Protein AF-G5BU47-F1 (afdb_monomer_lite)

Secondary structure (DSSP, 8-state):
--------------HHHHHHHHHSPPP-----PPP-----------SSHHHHHHHHHHHHHHHHS-GGG----------

InterPro domains:
  IPR002804 Archease [PTHR12682] (1-77)
  IPR023572 Archease domain [PF01951] (31-77)
  IPR036820 Archease domain superfamily [G3DSA:3.55.10.10] (27-79)
  IPR036820 Archease domain superfamily [SSF69819] (29-77)

Organism: Heterocephalus glaber (NCBI:txid10181)

pLDDT: mean 90.14, std 14.57, range [34.91, 98.62]

Radius of gyration: 23.35 Å; chains: 1; bounding box: 44×28×57 Å

Structure (mmCIF, N/CA/C/O backbone):
data_AF-G5BU47-F1
#
_entry.id   AF-G5BU47-F1
#
loop_
_atom_site.group_PDB
_atom_site.id
_atom_site.type_symbol
_atom_site.label_atom_id
_atom_site.label_alt_id
_atom_site.label_comp_id
_atom_site.label_asym_id
_atom_site.label_entity_id
_atom_site.label_seq_id
_atom_site.pdbx_PDB_ins_code
_atom_site.Cartn_x
_atom_site.Cartn_y
_atom_site.Cartn_z
_atom_site.occupancy
_atom_site.B_iso_or_equiv
_atom_site.auth_seq_id
_atom_site.auth_comp_id
_atom_site.auth_asym_id
_atom_site.auth_atom_id
_atom_site.pdbx_PDB_model_num
ATOM 1 N N . MET A 1 1 ? -12.364 17.002 -28.390 1.00 34.91 1 MET A N 1
ATOM 2 C CA . MET A 1 1 ? -11.720 15.780 -28.908 1.00 34.91 1 MET A CA 1
ATOM 3 C C . MET A 1 1 ? -10.476 15.582 -28.069 1.00 34.91 1 MET A C 1
ATOM 5 O O . MET A 1 1 ? -9.556 16.380 -28.191 1.00 34.91 1 MET A O 1
ATOM 9 N N . VAL A 1 2 ? -10.525 14.667 -27.100 1.00 41.66 2 VAL A N 1
ATOM 10 C CA . VAL A 1 2 ? -9.366 14.369 -26.252 1.00 41.66 2 VAL A CA 1
ATOM 11 C C . VAL A 1 2 ? -8.427 13.541 -27.112 1.00 41.66 2 VAL A C 1
ATOM 13 O O . VAL A 1 2 ? -8.819 12.510 -27.642 1.00 41.66 2 VAL A O 1
ATOM 16 N N . GLN A 1 3 ? -7.237 14.071 -27.348 1.00 41.22 3 GLN A N 1
ATOM 17 C CA . GLN A 1 3 ? -6.190 13.398 -28.092 1.00 41.22 3 GLN A CA 1
ATOM 18 C C . GLN A 1 3 ? -5.708 12.248 -27.204 1.00 41.22 3 GLN A C 1
ATOM 20 O O . GLN A 1 3 ? -5.067 12.501 -26.184 1.00 41.22 3 GLN A O 1
ATOM 25 N N . GLU A 1 4 ? -6.111 11.016 -27.525 1.00 44.91 4 GLU A N 1
ATOM 26 C CA . GLU A 1 4 ? -5.625 9.806 -26.861 1.00 44.91 4 GLU A CA 1
ATOM 27 C C . GLU A 1 4 ? -4.100 9.801 -26.987 1.00 44.91 4 GLU A C 1
ATOM 29 O O . GLU A 1 4 ? -3.544 9.649 -28.075 1.00 44.91 4 GLU A O 1
ATOM 34 N N . LYS A 1 5 ? -3.410 10.094 -25.881 1.00 51.94 5 LYS A N 1
ATOM 35 C CA . LYS A 1 5 ? -1.977 9.835 -25.781 1.00 51.94 5 LYS A CA 1
ATOM 36 C C . LYS A 1 5 ? -1.826 8.330 -25.944 1.00 51.94 5 LYS A C 1
ATOM 38 O O . LYS A 1 5 ? -2.429 7.595 -25.171 1.00 51.94 5 LYS A O 1
ATOM 43 N N . GLU A 1 6 ? -1.049 7.897 -26.933 1.00 57.25 6 GLU A N 1
ATOM 44 C CA . GLU A 1 6 ? -0.607 6.508 -27.029 1.00 57.25 6 GLU A CA 1
ATOM 45 C C . GLU A 1 6 ? -0.125 6.064 -25.638 1.00 57.25 6 GLU A C 1
ATOM 47 O O . GLU A 1 6 ? 0.667 6.774 -25.008 1.00 57.25 6 GLU A O 1
ATOM 52 N N . ASP A 1 7 ? -0.642 4.938 -25.142 1.00 61.56 7 ASP A N 1
ATOM 53 C CA . ASP A 1 7 ? -0.333 4.367 -23.826 1.00 61.56 7 ASP A CA 1
ATOM 54 C C . ASP A 1 7 ? 1.086 3.764 -23.807 1.00 61.56 7 ASP A C 1
ATOM 56 O O . ASP A 1 7 ? 1.331 2.563 -23.671 1.00 61.56 7 ASP A O 1
ATOM 60 N N . VAL A 1 8 ? 2.067 4.631 -24.051 1.00 75.94 8 VAL A N 1
ATOM 61 C CA . VAL A 1 8 ? 3.484 4.301 -24.108 1.00 75.94 8 VAL A CA 1
ATOM 62 C C . VAL A 1 8 ? 4.046 4.467 -22.705 1.00 75.94 8 VAL A C 1
ATOM 64 O O . VAL A 1 8 ? 4.231 5.584 -22.220 1.00 75.94 8 VAL A O 1
ATOM 67 N N . ARG A 1 9 ? 4.365 3.345 -22.050 1.00 82.75 9 ARG A N 1
ATOM 68 C CA . ARG A 1 9 ? 5.138 3.370 -20.801 1.00 82.75 9 ARG A CA 1
ATOM 69 C C . ARG A 1 9 ? 6.519 3.964 -21.057 1.00 82.75 9 ARG A C 1
ATOM 71 O O . ARG A 1 9 ? 7.340 3.365 -21.755 1.00 82.75 9 ARG A O 1
ATOM 78 N N . ASP A 1 10 ? 6.765 5.121 -20.456 1.00 85.69 10 ASP A N 1
ATOM 79 C CA . ASP A 1 10 ? 8.072 5.763 -20.442 1.00 85.69 10 ASP A CA 1
ATOM 80 C C . ASP A 1 10 ? 8.873 5.315 -19.217 1.00 85.69 10 ASP A C 1
ATOM 82 O O . ASP A 1 10 ? 8.357 5.225 -18.101 1.00 85.69 10 ASP A O 1
ATOM 86 N N . TYR A 1 11 ? 10.146 5.013 -19.439 1.00 90.81 11 TYR A N 1
ATOM 87 C CA . TYR A 1 11 ? 11.058 4.544 -18.406 1.00 90.81 11 TYR A CA 1
ATOM 88 C C . TYR A 1 11 ? 12.126 5.607 -18.188 1.00 90.81 11 TYR A C 1
ATOM 90 O O . TYR A 1 11 ? 12.673 6.151 -19.146 1.00 90.81 11 TYR A O 1
ATOM 98 N N . ASN A 1 12 ? 12.489 5.859 -16.929 1.00 94.75 12 ASN A N 1
ATOM 99 C CA . ASN A 1 12 ? 13.586 6.768 -16.614 1.00 94.75 12 ASN A CA 1
ATOM 100 C C . ASN A 1 12 ? 14.941 6.119 -16.964 1.00 94.75 12 ASN A C 1
ATOM 102 O O . ASN A 1 12 ? 15.560 5.460 -16.127 1.00 94.75 12 ASN A O 1
ATOM 106 N N . LEU A 1 13 ? 15.359 6.251 -18.226 1.00 95.88 13 LEU A N 1
ATOM 107 C CA . LEU A 1 13 ? 16.595 5.670 -18.754 1.00 95.88 13 LEU A CA 1
ATOM 108 C C . LEU A 1 13 ? 17.818 6.526 -18.411 1.00 95.88 13 LEU A C 1
ATOM 110 O O . LEU A 1 13 ? 17.790 7.752 -18.550 1.00 95.88 13 LEU A O 1
ATOM 114 N N . THR A 1 14 ? 18.930 5.871 -18.078 1.00 97.31 14 THR A N 1
ATOM 115 C CA . THR A 1 14 ? 20.246 6.522 -18.005 1.00 97.31 14 THR A CA 1
ATOM 116 C C . THR A 1 14 ? 20.755 6.904 -19.398 1.00 97.31 14 THR A C 1
ATOM 118 O O . THR A 1 14 ? 20.282 6.394 -20.417 1.00 97.31 14 THR A O 1
ATOM 121 N N . GLU A 1 15 ? 21.761 7.778 -19.462 1.00 96.94 15 GLU A N 1
ATOM 122 C CA . GLU A 1 15 ? 22.359 8.194 -20.739 1.00 96.94 15 GLU A CA 1
ATOM 123 C C . GLU A 1 15 ? 22.957 7.014 -21.522 1.00 96.94 15 GLU A C 1
ATOM 125 O O . GLU A 1 15 ? 22.719 6.884 -22.724 1.00 96.94 15 GLU A O 1
ATOM 130 N N . ASP A 1 16 ? 23.624 6.080 -20.838 1.00 97.50 16 ASP A N 1
ATOM 131 C CA . ASP A 1 16 ? 24.154 4.865 -21.467 1.00 97.50 16 ASP A CA 1
ATOM 132 C C . ASP A 1 16 ? 23.034 3.986 -22.046 1.00 97.50 16 ASP A C 1
ATOM 134 O O . ASP A 1 16 ? 23.157 3.450 -23.150 1.00 97.50 16 ASP A O 1
ATOM 138 N N . GLN A 1 17 ? 21.900 3.866 -21.346 1.00 96.12 17 GLN A N 1
ATOM 139 C CA . GLN A 1 17 ? 20.743 3.101 -21.822 1.00 96.12 17 GLN A CA 1
ATOM 140 C C . GLN A 1 17 ? 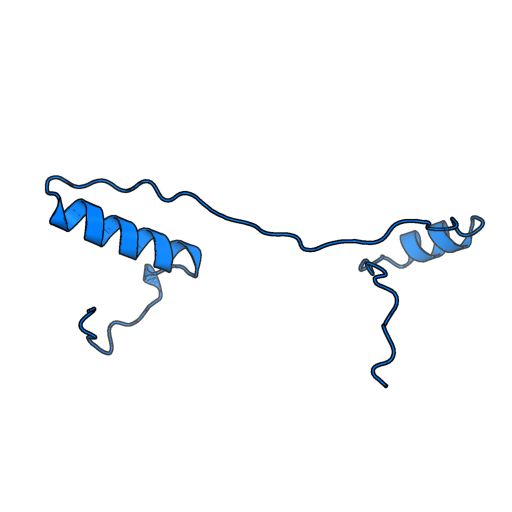20.077 3.762 -23.033 1.00 96.12 17 GLN A C 1
ATOM 142 O O . GLN A 1 17 ? 19.687 3.063 -23.973 1.00 96.12 17 GLN A O 1
ATOM 147 N N . LYS A 1 18 ? 19.988 5.098 -23.057 1.00 95.44 18 LYS A N 1
ATOM 148 C CA . LYS A 1 18 ? 19.520 5.850 -24.233 1.00 95.44 18 LYS A CA 1
ATOM 149 C C . LYS A 1 18 ? 20.445 5.621 -25.430 1.00 95.44 18 LYS A C 1
ATOM 151 O 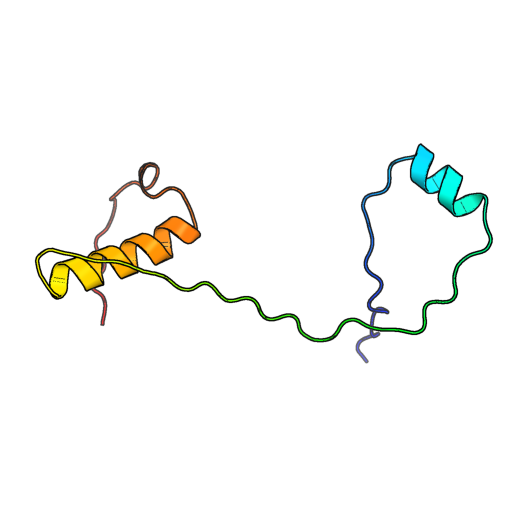O . LYS A 1 18 ? 19.956 5.338 -26.525 1.00 95.44 18 LYS A O 1
ATOM 156 N N . ALA A 1 19 ? 21.763 5.659 -25.219 1.00 96.12 19 ALA A N 1
ATOM 157 C CA . ALA A 1 19 ? 22.756 5.405 -26.263 1.00 96.12 19 ALA A CA 1
ATOM 158 C C . ALA A 1 19 ? 22.681 3.967 -26.807 1.00 96.12 19 ALA A C 1
ATOM 160 O O . ALA A 1 19 ? 22.805 3.749 -28.015 1.00 96.12 19 ALA A O 1
ATOM 161 N N . ILE A 1 20 ? 22.430 2.981 -25.940 1.00 95.88 20 ILE A N 1
ATOM 162 C CA . ILE A 1 20 ? 22.192 1.590 -26.351 1.00 95.88 20 ILE A CA 1
ATOM 163 C C . ILE A 1 20 ? 20.898 1.482 -27.161 1.00 95.88 20 ILE A C 1
ATOM 165 O O . ILE A 1 20 ? 20.915 0.890 -28.238 1.00 95.88 20 ILE A O 1
ATOM 169 N N . LYS A 1 21 ? 19.792 2.074 -26.691 1.00 92.62 21 LYS A N 1
ATOM 170 C CA . LYS A 1 21 ? 18.499 2.047 -27.395 1.00 92.62 21 LYS A CA 1
ATOM 171 C C . LYS A 1 21 ? 18.604 2.663 -28.793 1.00 92.62 21 LYS A C 1
ATOM 173 O O . LYS A 1 21 ? 18.049 2.109 -29.733 1.00 92.62 21 LYS A O 1
ATOM 178 N N . ALA A 1 22 ? 19.359 3.753 -28.943 1.00 94.19 22 ALA A N 1
ATOM 179 C CA . ALA A 1 22 ? 19.583 4.423 -30.226 1.00 94.19 22 ALA A CA 1
ATOM 180 C C . ALA A 1 22 ? 20.488 3.639 -31.197 1.00 94.19 22 ALA A C 1
ATOM 182 O O . ALA A 1 22 ? 20.466 3.895 -32.399 1.00 94.19 22 ALA A O 1
ATOM 183 N N . ARG A 1 23 ? 21.288 2.687 -30.698 1.00 96.62 23 ARG A N 1
ATOM 184 C CA . ARG A 1 23 ? 22.190 1.872 -31.528 1.00 96.62 23 ARG A CA 1
ATOM 185 C C . ARG A 1 23 ? 21.441 0.869 -32.409 1.00 96.62 23 ARG A C 1
ATOM 187 O O . ARG A 1 23 ? 21.989 0.427 -33.416 1.00 96.62 23 ARG A O 1
ATOM 194 N N . TYR A 1 24 ? 20.223 0.491 -32.031 1.00 94.44 24 TYR A N 1
ATOM 195 C CA . TYR A 1 24 ? 19.454 -0.551 -32.703 1.00 94.44 24 TYR A CA 1
ATOM 196 C C . TYR A 1 24 ? 18.177 0.013 -33.336 1.00 94.44 24 TYR A C 1
ATOM 198 O O . TYR A 1 24 ? 17.648 1.017 -32.858 1.00 94.44 24 TYR A O 1
ATOM 206 N N . PRO A 1 25 ? 17.652 -0.625 -34.400 1.00 95.44 25 PRO A N 1
ATOM 207 C CA . PRO A 1 25 ? 16.362 -0.250 -34.964 1.00 95.44 25 PRO A CA 1
ATOM 208 C C . PRO A 1 25 ? 15.247 -0.292 -33.905 1.00 95.44 25 PRO A C 1
ATOM 210 O O . PRO A 1 25 ? 15.241 -1.200 -33.066 1.00 95.44 25 PRO A O 1
ATOM 213 N N . PRO A 1 26 ? 14.289 0.651 -33.941 1.00 91.62 26 PRO A N 1
ATOM 214 C CA . PRO A 1 26 ? 13.189 0.668 -32.989 1.00 91.62 26 PRO A CA 1
ATOM 215 C C . PRO A 1 26 ? 12.289 -0.559 -33.171 1.00 91.62 26 PRO A C 1
ATOM 217 O O . PRO A 1 26 ? 11.990 -0.979 -34.290 1.00 91.62 26 PRO A O 1
ATOM 220 N N . VAL A 1 27 ? 11.834 -1.123 -32.052 1.00 90.62 27 VAL A N 1
ATOM 221 C CA . VAL A 1 27 ? 10.865 -2.223 -32.043 1.00 90.62 27 VAL A CA 1
ATOM 222 C C . VAL A 1 27 ? 9.471 -1.662 -32.317 1.00 90.62 27 VAL A C 1
ATOM 224 O O . VAL A 1 27 ? 9.047 -0.713 -31.663 1.00 90.62 27 VAL A O 1
ATOM 227 N N . ILE A 1 28 ? 8.740 -2.269 -33.255 1.00 90.69 28 ILE A N 1
ATOM 228 C CA . ILE A 1 28 ? 7.328 -1.946 -33.495 1.00 90.69 28 ILE A CA 1
ATOM 229 C C . ILE A 1 28 ? 6.498 -2.577 -32.371 1.00 90.69 28 ILE A C 1
ATOM 231 O O . ILE A 1 28 ? 6.365 -3.800 -32.312 1.00 90.69 28 ILE A O 1
ATOM 235 N N . GLN A 1 29 ? 5.943 -1.753 -31.485 1.00 88.62 29 GLN A N 1
ATOM 236 C CA . GLN A 1 29 ? 5.060 -2.201 -30.407 1.00 88.62 29 GLN A CA 1
ATOM 237 C C . GLN A 1 29 ? 3.631 -2.378 -30.944 1.00 88.62 29 GLN A C 1
ATOM 239 O O . GLN A 1 29 ? 3.088 -1.483 -31.585 1.00 88.62 29 GLN A O 1
ATOM 244 N N . LYS A 1 30 ? 3.042 -3.560 -30.728 1.00 91.06 30 LYS A N 1
ATOM 245 C CA . LYS A 1 30 ? 1.667 -3.919 -31.134 1.00 91.06 30 LYS A CA 1
ATOM 246 C C . LYS A 1 30 ? 0.883 -4.483 -29.945 1.00 91.06 30 LYS A C 1
ATOM 248 O O . LYS A 1 30 ? 0.359 -5.592 -30.013 1.00 91.06 30 LYS A O 1
ATOM 253 N N . TYR A 1 31 ? 0.904 -3.758 -28.836 1.00 86.81 31 TYR A N 1
ATOM 254 C CA . TYR A 1 31 ? 0.195 -4.084 -27.602 1.00 86.81 31 TYR A CA 1
ATOM 255 C C . TYR A 1 31 ? -0.118 -2.786 -26.845 1.00 86.81 31 TYR A C 1
ATOM 257 O O . TYR A 1 31 ? 0.548 -1.777 -27.070 1.00 86.81 31 TYR A O 1
ATOM 265 N N . GLU A 1 32 ? -1.095 -2.839 -25.945 1.00 89.25 32 GLU A N 1
ATOM 266 C CA . GLU A 1 32 ? -1.522 -1.738 -25.069 1.00 89.25 32 GLU A CA 1
ATOM 267 C C . GLU A 1 32 ? -1.685 -2.246 -23.629 1.00 89.25 32 GLU A C 1
ATOM 269 O O . GLU A 1 32 ? -1.803 -3.463 -23.421 1.00 89.25 32 GLU A O 1
ATOM 274 N N . TYR A 1 33 ? -1.662 -1.351 -22.634 1.00 86.94 33 TYR A N 1
ATOM 275 C CA . TYR A 1 33 ? -1.976 -1.726 -21.259 1.00 86.94 33 TYR A CA 1
ATOM 276 C C . TYR A 1 33 ? -3.448 -1.434 -20.976 1.00 86.94 33 TYR A C 1
ATOM 278 O O . TYR A 1 33 ? -3.958 -0.348 -21.215 1.00 86.94 33 TYR A O 1
ATOM 286 N N . LEU A 1 34 ? -4.136 -2.442 -20.453 1.00 90.00 34 LEU A N 1
ATOM 287 C CA . LEU A 1 34 ? -5.498 -2.302 -19.952 1.00 90.00 34 LEU A CA 1
ATOM 288 C C . LEU A 1 34 ? -5.464 -2.088 -18.435 1.00 90.00 34 LEU A C 1
ATOM 290 O O . LEU A 1 34 ? -4.402 -2.191 -17.810 1.00 90.00 34 LEU A O 1
ATOM 294 N N . ASP A 1 35 ? -6.629 -1.812 -17.853 1.00 90.50 35 ASP A N 1
ATOM 295 C CA . ASP A 1 35 ? -6.782 -1.516 -16.429 1.00 90.50 35 ASP A CA 1
ATOM 296 C C . ASP A 1 35 ? -6.059 -2.532 -15.533 1.00 90.50 35 ASP A C 1
ATOM 298 O O . ASP A 1 35 ? -6.284 -3.744 -15.601 1.00 90.50 35 ASP A O 1
ATOM 302 N N . HIS A 1 36 ? -5.187 -2.015 -14.664 1.00 89.00 36 HIS A N 1
ATOM 303 C CA . HIS A 1 36 ? -4.509 -2.802 -13.643 1.00 89.00 36 HIS A CA 1
ATOM 304 C C . HIS A 1 36 ? -5.126 -2.522 -12.275 1.00 89.00 36 HIS A C 1
ATOM 306 O O . HIS A 1 36 ? -4.989 -1.426 -11.734 1.00 89.00 36 HIS A O 1
ATOM 312 N N . THR A 1 37 ? -5.780 -3.529 -11.705 1.00 93.56 37 THR A N 1
ATOM 313 C CA . THR A 1 37 ? -6.260 -3.507 -10.323 1.00 93.56 37 THR A CA 1
ATOM 314 C C . THR A 1 37 ? -5.225 -4.130 -9.393 1.00 93.56 37 THR A C 1
ATOM 316 O O . THR A 1 37 ? -4.544 -5.089 -9.762 1.00 93.56 37 THR A O 1
ATOM 319 N N . THR A 1 38 ? -5.139 -3.628 -8.165 1.00 93.62 38 THR A N 1
ATOM 320 C CA . THR A 1 38 ? -4.313 -4.222 -7.1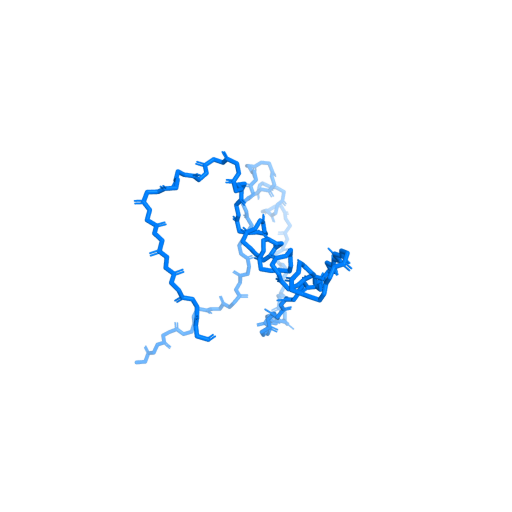09 1.00 93.62 38 THR A CA 1
ATOM 321 C C . THR A 1 38 ? -5.088 -4.185 -5.802 1.00 93.62 38 THR A C 1
ATOM 323 O O . THR A 1 38 ? -5.666 -3.155 -5.458 1.00 93.62 38 THR A O 1
ATOM 326 N N . ASP A 1 39 ? -5.091 -5.300 -5.083 1.00 95.56 39 ASP A N 1
ATOM 327 C CA . ASP A 1 39 ? -5.684 -5.436 -3.760 1.00 95.56 39 ASP A CA 1
ATOM 328 C C . ASP A 1 39 ? -4.654 -5.985 -2.758 1.00 95.56 39 ASP A C 1
ATOM 330 O O . ASP A 1 39 ? -3.555 -6.412 -3.121 1.00 95.56 39 ASP A O 1
ATOM 334 N N . VAL A 1 40 ? -4.990 -5.893 -1.471 1.00 94.75 40 VAL A N 1
ATOM 335 C CA . VAL A 1 40 ? -4.219 -6.475 -0.372 1.00 94.75 40 VAL A CA 1
ATOM 336 C C . VAL A 1 40 ? -5.191 -7.054 0.651 1.00 94.75 40 VAL A C 1
ATOM 338 O O . VAL A 1 40 ? -6.187 -6.424 1.004 1.00 94.75 40 VAL A O 1
ATOM 341 N N . GLN A 1 41 ? -4.918 -8.271 1.121 1.00 96.94 41 GLN A N 1
ATOM 342 C CA . GLN A 1 41 ? -5.691 -8.891 2.192 1.00 96.94 41 GLN A CA 1
ATOM 343 C C . GLN A 1 41 ? -5.089 -8.514 3.544 1.00 96.94 41 GLN A C 1
ATOM 345 O O . GLN A 1 41 ? -3.904 -8.738 3.787 1.00 96.94 41 GLN A O 1
ATOM 350 N N . LEU A 1 42 ? -5.922 -7.988 4.440 1.00 97.56 42 LEU A N 1
ATOM 351 C CA . LEU A 1 42 ? -5.545 -7.745 5.827 1.00 97.56 42 LEU A CA 1
ATOM 352 C C . LEU A 1 42 ? -5.963 -8.940 6.680 1.00 97.56 42 LEU A C 1
ATOM 354 O O . LEU A 1 42 ? -7.102 -9.403 6.610 1.00 97.56 42 LEU A O 1
ATOM 358 N N . HIS A 1 43 ? -5.031 -9.433 7.487 1.00 97.81 43 HIS A N 1
ATOM 359 C CA . HIS A 1 43 ? -5.304 -10.420 8.520 1.00 97.81 43 HIS A CA 1
ATOM 360 C C . HIS A 1 43 ? -4.956 -9.802 9.870 1.00 97.81 43 HIS A C 1
ATOM 362 O O . HIS A 1 43 ? -3.791 -9.516 10.140 1.00 97.81 43 HIS A O 1
ATOM 368 N N . ALA A 1 44 ? -5.982 -9.590 10.687 1.00 98.19 44 ALA A N 1
ATOM 369 C CA . ALA A 1 44 ? -5.888 -9.029 12.025 1.00 98.19 44 ALA A CA 1
ATOM 370 C C . ALA A 1 44 ? -6.597 -9.955 13.020 1.00 98.19 44 ALA A C 1
ATOM 372 O O . ALA A 1 44 ? -7.480 -10.731 12.647 1.00 98.19 44 ALA A O 1
ATOM 373 N N . TRP A 1 45 ? -6.186 -9.886 14.279 1.00 98.50 45 TRP A N 1
ATOM 374 C CA . TRP A 1 45 ? -6.699 -10.714 15.366 1.00 98.50 45 TRP A CA 1
ATOM 375 C C . TRP A 1 45 ? -6.707 -9.911 16.669 1.00 98.50 45 TRP A C 1
ATOM 377 O O . TRP A 1 45 ? -6.033 -8.890 16.772 1.00 98.50 45 TRP A O 1
ATOM 387 N N . GLY A 1 46 ? -7.456 -10.398 17.654 1.00 98.25 46 GLY A N 1
ATOM 388 C CA . GLY A 1 46 ? -7.565 -9.831 18.996 1.00 98.25 46 GLY A CA 1
ATOM 389 C C . GLY A 1 46 ? -8.106 -10.876 19.971 1.00 98.25 46 GLY A C 1
ATOM 390 O O . GLY A 1 46 ? -8.605 -11.925 19.548 1.00 98.25 46 GLY A O 1
ATOM 391 N N . GLU A 1 47 ? -7.986 -10.616 21.269 1.00 98.38 47 GLU A N 1
ATOM 392 C CA . GLU A 1 47 ? -8.598 -11.425 22.328 1.00 98.38 47 GLU A CA 1
ATOM 393 C C . GLU A 1 47 ? -10.130 -11.338 22.279 1.00 98.38 47 GLU A C 1
ATOM 395 O O . GLU A 1 47 ? -10.824 -12.286 22.659 1.00 98.38 47 GLU A O 1
ATOM 400 N N . THR A 1 48 ? -10.656 -10.224 21.759 1.00 98.62 48 THR A N 1
ATOM 401 C CA . THR A 1 48 ? -12.082 -10.023 21.491 1.00 98.62 48 THR A CA 1
ATOM 402 C C . THR A 1 48 ? -12.351 -9.727 20.017 1.00 98.62 48 THR A C 1
ATOM 404 O O . THR A 1 48 ? -11.447 -9.439 19.228 1.00 98.62 48 THR A O 1
ATOM 407 N N . LEU A 1 49 ? -13.627 -9.808 19.632 1.00 98.06 49 LEU A N 1
ATOM 408 C CA . LEU A 1 49 ? -14.053 -9.445 18.284 1.00 98.06 49 LEU A CA 1
ATOM 409 C C . LEU A 1 49 ? -13.814 -7.954 18.026 1.00 98.06 49 LEU A C 1
ATOM 411 O O . LEU A 1 49 ? -13.332 -7.590 16.960 1.00 98.06 49 LEU A O 1
ATOM 415 N N . GLU A 1 50 ? -14.116 -7.114 19.012 1.00 98.00 50 GLU A N 1
ATOM 416 C CA . GLU A 1 50 ? -13.912 -5.668 18.964 1.00 98.00 50 GLU A CA 1
ATOM 417 C C . GLU A 1 50 ? -12.438 -5.340 18.708 1.00 98.00 50 GLU A C 1
ATOM 419 O O . GLU A 1 50 ? -12.132 -4.607 17.771 1.00 98.00 50 GLU A O 1
ATOM 424 N N . GLU A 1 51 ? -11.521 -5.976 19.444 1.00 98.25 51 GLU A N 1
ATOM 425 C CA . GLU A 1 51 ? -10.085 -5.781 19.240 1.00 98.25 51 GLU A CA 1
ATOM 426 C C . GLU A 1 51 ? -9.648 -6.237 17.841 1.00 98.25 51 GLU A C 1
ATOM 428 O O . GLU A 1 51 ? -8.896 -5.534 17.170 1.00 98.25 51 GLU A O 1
ATOM 433 N N . ALA A 1 52 ? -10.149 -7.372 17.342 1.00 98.44 52 ALA A N 1
ATOM 434 C CA . ALA A 1 52 ? -9.818 -7.824 15.990 1.00 98.44 52 ALA A CA 1
ATOM 435 C C . ALA A 1 52 ? -10.263 -6.817 14.907 1.00 98.44 52 ALA A C 1
ATOM 437 O O . ALA A 1 52 ? -9.551 -6.621 13.917 1.00 98.44 52 ALA A O 1
ATOM 438 N N . PHE A 1 53 ? -11.409 -6.155 15.096 1.00 97.81 53 PHE A N 1
ATOM 439 C CA . PHE A 1 53 ? -11.882 -5.091 14.204 1.00 97.81 53 PHE A CA 1
ATOM 440 C C . PHE A 1 53 ? -11.032 -3.819 14.319 1.00 97.81 53 PHE A C 1
ATOM 442 O O . PHE A 1 53 ? -10.631 -3.270 13.289 1.00 97.81 53 PHE A O 1
ATOM 449 N N . GLU A 1 54 ? -10.695 -3.386 15.537 1.00 97.12 54 GLU A N 1
ATOM 450 C CA . GLU A 1 54 ? -9.797 -2.246 15.774 1.00 97.12 54 GLU A CA 1
ATOM 451 C C . GLU A 1 54 ? -8.424 -2.476 15.123 1.00 97.12 54 GLU A C 1
ATOM 453 O O . GLU A 1 54 ? -7.921 -1.612 14.401 1.00 97.12 54 GLU A O 1
ATOM 458 N N . GLN A 1 55 ? -7.850 -3.673 15.280 1.00 98.38 55 GLN A N 1
ATOM 459 C CA . GLN A 1 55 ? -6.576 -4.044 14.656 1.00 98.38 55 GLN A CA 1
ATOM 460 C C . GLN A 1 55 ? -6.663 -4.090 13.124 1.00 98.38 55 GLN A C 1
ATOM 462 O O . GLN A 1 55 ? -5.706 -3.721 12.442 1.00 98.38 55 GLN A O 1
ATOM 467 N N . CYS A 1 56 ? -7.804 -4.490 12.554 1.00 97.88 56 CYS A N 1
ATOM 468 C CA . CYS A 1 56 ? -8.010 -4.458 11.105 1.00 97.88 56 CYS A CA 1
ATOM 469 C C . CYS A 1 56 ? -8.011 -3.015 10.565 1.00 97.88 56 CYS A C 1
ATOM 471 O O . CYS A 1 56 ? -7.356 -2.726 9.560 1.00 97.88 56 CYS A O 1
ATOM 473 N N . ALA A 1 57 ? -8.672 -2.089 11.268 1.00 96.56 57 ALA A N 1
ATOM 474 C CA . ALA A 1 57 ? -8.640 -0.667 10.930 1.00 96.56 57 ALA A CA 1
ATOM 475 C C . ALA A 1 57 ? -7.223 -0.082 11.068 1.00 96.56 57 ALA A C 1
ATOM 477 O O . ALA A 1 57 ? -6.754 0.617 10.165 1.00 96.56 57 ALA A O 1
ATOM 478 N N . MET A 1 58 ? -6.503 -0.431 12.140 1.00 97.31 58 MET A N 1
ATOM 479 C CA . MET A 1 58 ? -5.102 -0.036 12.320 1.00 97.31 58 MET A CA 1
ATOM 480 C C . MET A 1 58 ? -4.215 -0.543 11.179 1.00 97.31 58 MET A C 1
ATOM 482 O O . MET A 1 58 ? -3.415 0.226 10.649 1.00 97.31 58 MET A O 1
ATOM 486 N N . ALA A 1 59 ? -4.389 -1.794 10.740 1.00 97.88 59 ALA A N 1
ATOM 487 C CA . ALA A 1 59 ? -3.643 -2.361 9.618 1.00 97.88 59 ALA A CA 1
ATOM 488 C C . ALA A 1 59 ? -3.911 -1.616 8.297 1.00 97.88 59 ALA A C 1
ATOM 490 O O . ALA A 1 59 ? -2.982 -1.379 7.523 1.00 97.88 59 ALA A O 1
ATOM 491 N N . MET A 1 60 ? -5.157 -1.196 8.055 1.00 96.81 60 MET A N 1
ATOM 492 C CA . MET A 1 60 ? -5.516 -0.414 6.869 1.00 96.81 60 MET A CA 1
ATOM 493 C C . MET A 1 60 ? -4.798 0.942 6.837 1.00 96.81 60 MET A C 1
ATOM 495 O O . MET A 1 60 ? -4.269 1.330 5.796 1.00 96.81 60 MET A O 1
ATOM 499 N N . ILE A 1 61 ? -4.744 1.654 7.966 1.00 96.50 61 ILE A N 1
ATOM 500 C CA . ILE A 1 61 ? -4.054 2.951 8.046 1.00 96.50 61 ILE A CA 1
ATOM 501 C C . ILE A 1 61 ? -2.532 2.771 8.021 1.00 96.50 61 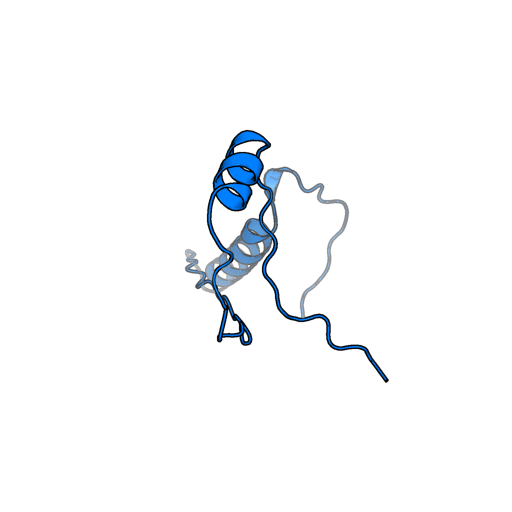ILE A C 1
ATOM 503 O O . ILE A 1 61 ? -1.838 3.532 7.346 1.00 96.50 61 ILE A O 1
ATOM 507 N N . ALA A 1 62 ? -2.013 1.729 8.673 1.00 97.19 62 ALA A N 1
ATOM 508 C CA . ALA A 1 62 ? -0.591 1.392 8.649 1.00 97.19 62 ALA A CA 1
ATOM 509 C C . ALA A 1 62 ? -0.082 1.046 7.237 1.00 97.19 62 ALA A C 1
ATOM 511 O O . ALA A 1 62 ? 1.095 1.240 6.937 1.00 97.19 62 ALA A O 1
ATOM 512 N N . TYR A 1 63 ? -0.961 0.578 6.343 1.00 97.38 63 TYR A N 1
ATOM 513 C CA . TYR A 1 63 ? -0.629 0.392 4.928 1.00 97.38 63 TYR A CA 1
ATOM 514 C C . TYR A 1 63 ? -0.389 1.723 4.196 1.00 97.38 63 TYR A C 1
ATOM 516 O O . TYR A 1 63 ? 0.363 1.771 3.223 1.00 97.38 63 TYR A O 1
ATOM 524 N N . MET A 1 64 ? -1.013 2.811 4.658 1.00 97.25 64 MET A N 1
ATOM 525 C CA . MET A 1 64 ? -0.849 4.145 4.076 1.00 97.25 64 MET A CA 1
ATOM 526 C C . MET A 1 64 ? 0.41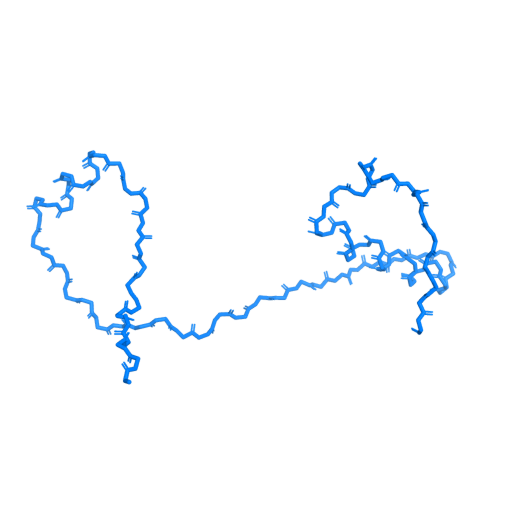4 4.843 4.593 1.00 97.25 64 MET A C 1
ATOM 528 O O . MET A 1 64 ? 1.102 5.506 3.817 1.00 97.25 64 MET A O 1
ATOM 532 N N . THR A 1 65 ? 0.709 4.733 5.8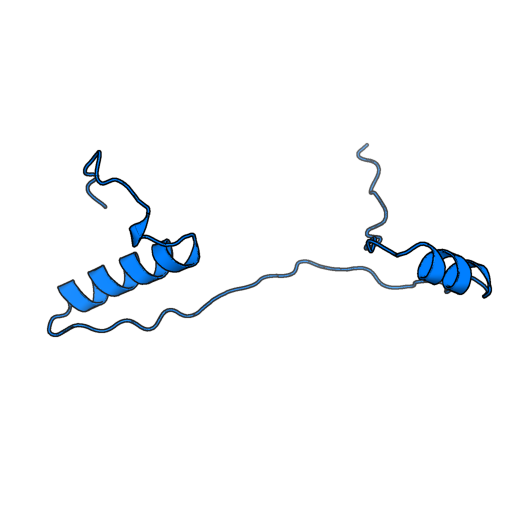92 1.00 97.06 65 THR A N 1
ATOM 533 C CA . THR A 1 65 ? 1.864 5.385 6.530 1.00 97.06 65 THR A CA 1
ATOM 534 C C . THR A 1 65 ? 2.192 4.772 7.892 1.00 97.06 65 THR A C 1
ATOM 536 O O . THR A 1 65 ? 1.365 4.098 8.497 1.00 97.06 65 THR A O 1
ATOM 539 N N . ASP A 1 66 ? 3.376 5.078 8.425 1.00 97.44 66 ASP A N 1
ATOM 540 C CA . ASP A 1 66 ? 3.740 4.764 9.809 1.00 97.44 66 ASP A CA 1
ATOM 541 C C . ASP A 1 66 ? 2.853 5.535 10.805 1.00 97.44 66 ASP A C 1
ATOM 543 O O . ASP A 1 66 ? 3.000 6.749 10.990 1.00 97.44 66 ASP A O 1
ATOM 547 N N . THR A 1 67 ? 1.946 4.819 11.474 1.00 96.44 67 THR A N 1
ATOM 548 C CA . THR A 1 67 ? 1.020 5.376 12.470 1.00 96.44 67 THR A CA 1
ATOM 549 C C . THR A 1 67 ? 1.727 5.929 13.707 1.00 96.44 67 THR A C 1
ATOM 551 O O . THR A 1 67 ? 1.159 6.777 14.389 1.00 96.44 67 THR A O 1
ATOM 554 N N . GLY A 1 68 ? 2.965 5.510 13.998 1.00 96.88 68 GLY A N 1
ATOM 555 C CA . GLY A 1 68 ? 3.752 6.026 15.124 1.00 96.88 68 GLY A CA 1
ATOM 556 C C . GLY A 1 68 ? 4.180 7.489 14.959 1.00 96.88 68 GLY A C 1
ATOM 557 O O . GLY A 1 68 ? 4.545 8.141 15.936 1.00 96.88 68 GLY A O 1
ATOM 558 N N . THR A 1 69 ? 4.111 8.014 13.732 1.00 97.69 69 THR A N 1
ATOM 559 C CA . THR A 1 69 ? 4.419 9.418 13.405 1.00 97.69 69 THR A CA 1
ATOM 560 C C . THR A 1 69 ? 3.196 10.337 13.442 1.00 97.69 69 THR A C 1
ATOM 562 O O . THR A 1 69 ? 3.335 11.549 13.288 1.00 97.69 69 THR A O 1
ATOM 565 N N . VAL A 1 70 ? 1.997 9.782 13.640 1.00 97.25 70 VAL A N 1
ATOM 566 C CA . VAL A 1 70 ? 0.738 10.533 13.601 1.00 97.25 70 VAL A CA 1
ATOM 567 C C . VAL A 1 70 ? 0.447 11.152 14.969 1.00 97.25 70 VAL A C 1
ATOM 569 O O . VAL A 1 70 ? 0.349 10.452 15.975 1.00 97.25 70 VAL A O 1
ATOM 572 N N . GLU A 1 71 ? 0.266 12.474 15.008 1.00 98.00 71 GLU A N 1
ATOM 573 C CA . GLU A 1 71 ? -0.097 13.194 16.232 1.00 98.00 71 GLU A CA 1
ATOM 574 C C . GLU A 1 71 ? -1.610 13.082 16.525 1.00 98.00 71 GLU A C 1
ATOM 576 O O . GLU A 1 71 ? -2.431 13.397 15.655 1.00 98.00 71 GLU A O 1
ATOM 581 N N . PRO A 1 72 ? -2.023 12.687 17.745 1.00 96.62 72 PRO A N 1
ATOM 582 C CA . PRO A 1 72 ? -3.430 12.502 18.105 1.00 96.62 72 PRO A CA 1
ATOM 583 C C . PRO A 1 72 ? -4.104 13.839 18.459 1.00 96.62 72 PRO A C 1
ATOM 585 O O . PRO A 1 72 ? -4.425 14.114 19.614 1.00 96.62 72 PRO A O 1
ATOM 588 N N . LEU A 1 73 ? -4.295 14.701 17.461 1.00 98.19 73 LEU A N 1
ATOM 589 C CA . LEU A 1 73 ? -4.837 16.054 17.657 1.00 98.19 73 LEU A CA 1
ATOM 590 C C . LEU A 1 73 ? -6.370 16.105 17.730 1.00 98.19 73 LEU A C 1
ATOM 592 O O . LEU A 1 73 ? -6.933 17.088 18.208 1.00 98.19 73 LEU A O 1
ATOM 596 N N . GLN A 1 74 ? -7.046 15.074 17.225 1.00 97.62 74 GLN A N 1
ATOM 597 C CA . GLN A 1 74 ? -8.501 15.022 17.115 1.00 97.62 74 GLN A CA 1
ATOM 598 C C . GLN A 1 74 ? -9.027 13.595 17.275 1.00 97.62 74 GLN A C 1
ATOM 600 O O . GLN A 1 74 ? -8.305 12.624 17.046 1.00 97.62 74 GLN A O 1
ATOM 605 N N . THR A 1 75 ? -10.310 13.489 17.614 1.00 97.38 75 THR A N 1
ATOM 606 C CA . THR A 1 75 ? -11.057 12.230 17.686 1.00 97.38 75 THR A CA 1
ATOM 607 C C . THR A 1 75 ? -12.231 12.304 16.720 1.00 97.38 75 THR A C 1
ATOM 609 O O . THR A 1 75 ? -12.941 13.308 16.687 1.00 97.38 75 THR A O 1
ATOM 612 N N . VAL A 1 76 ? -12.413 11.251 15.927 1.00 95.56 76 VAL A N 1
ATOM 613 C CA . VAL A 1 76 ? -13.503 11.110 14.958 1.00 95.56 76 VAL A CA 1
ATOM 614 C C . VAL A 1 76 ? -14.187 9.777 15.233 1.00 95.56 76 VAL A C 1
ATOM 616 O O . VAL A 1 76 ? -13.507 8.766 15.390 1.00 95.56 76 VAL A O 1
ATOM 619 N N . GLU A 1 77 ? -15.514 9.787 15.314 1.00 94.38 77 GLU A N 1
ATOM 620 C CA . GLU A 1 77 ? -16.323 8.578 15.478 1.00 94.38 77 GLU A CA 1
ATOM 621 C C . GLU A 1 77 ? -16.649 7.995 14.094 1.00 94.38 77 GLU A C 1
ATOM 623 O O . GLU A 1 77 ? -17.008 8.738 13.178 1.00 94.38 77 GLU A O 1
ATOM 628 N N . GLY A 1 78 ? -16.460 6.683 13.925 1.00 80.62 78 GLY A N 1
ATOM 629 C CA . GLY A 1 78 ? -16.844 5.962 12.708 1.00 80.62 78 GLY A CA 1
ATOM 630 C C . GLY A 1 78 ? -18.324 5.571 12.736 1.00 80.62 78 GLY A C 1
ATOM 631 O O . GLY A 1 78 ? -18.855 5.297 13.811 1.00 80.62 78 GLY A O 1
ATOM 632 N N . GLU A 1 79 ? -18.970 5.554 11.567 1.00 64.62 79 GLU A N 1
ATOM 633 C CA . GLU A 1 79 ? -20.325 5.001 11.374 1.00 64.62 79 GLU A CA 1
ATOM 634 C C . GLU A 1 79 ? -20.323 3.479 11.188 1.00 64.62 79 GLU A C 1
ATOM 636 O O . GLU A 1 79 ? -19.363 2.950 10.576 1.00 64.62 79 GLU A O 1
#

Sequence (79 aa):
MVQEKEDVRDYNLTEDQKAIKARYPPVIQKYEYLDHTTDVQLHAWGETLEEAFEQCAMAMIAYMTDTGTVEPLQTVEGE

Foldseek 3Di:
DPDPDQQDDDDPDDPVRVVVCVVDDDDDDDDHDDDDDDDDDDAADDPDPVRRVVRSVVVVVVVVHPPVPDDCPDDDDDD